Protein AF-A0A4U2PX88-F1 (afdb_monomer_lite)

Secondary structure (DSSP, 8-state):
-----HHHHHHHHHHHHHHHHHHHT---EEEE-PPPTT-SEEEETTTEEEE-HHHHHHHHT-HHHHHHH----HHHHHHHHHHHHHHHHHHHHHHHHHHHSTT-HHHHHHHHHHHHGGGS-GGGHHHHHHHHHHHHHHHHHTTTT--

Organism: NCBI:txid159743

Radius of gyration: 14.46 Å; chains: 1; bounding box: 37×27×36 Å

Structure (mmCIF, N/CA/C/O backbone):
data_AF-A0A4U2PX88-F1
#
_entry.id   AF-A0A4U2PX88-F1
#
loop_
_atom_site.group_PDB
_atom_site.id
_atom_site.type_symbol
_atom_site.label_atom_id
_atom_site.label_alt_id
_atom_site.label_comp_id
_atom_site.label_asym_id
_atom_site.label_entity_id
_atom_site.label_seq_id
_atom_site.pdbx_PDB_ins_code
_atom_site.Cartn_x
_atom_site.Cartn_y
_atom_site.Cartn_z
_atom_site.occupancy
_atom_site.B_iso_or_equiv
_atom_site.auth_seq_id
_atom_site.auth_comp_id
_atom_site.auth_asym_id
_atom_site.auth_atom_id
_atom_site.pdbx_PDB_model_num
ATOM 1 N N . MET A 1 1 ? -21.165 -5.364 10.012 1.00 53.28 1 MET A N 1
ATOM 2 C CA . MET A 1 1 ? -19.877 -4.818 9.529 1.00 53.28 1 MET A CA 1
ATOM 3 C C . MET A 1 1 ? -19.672 -3.443 10.131 1.00 53.28 1 MET A C 1
ATOM 5 O O . MET A 1 1 ? -20.605 -2.649 10.095 1.00 53.28 1 MET A O 1
ATOM 9 N N . LYS A 1 2 ? -18.501 -3.173 10.718 1.00 56.97 2 LYS A N 1
ATOM 10 C CA . LYS A 1 2 ? -18.123 -1.804 11.086 1.00 56.97 2 LYS A CA 1
ATOM 11 C C . LYS A 1 2 ? -17.831 -1.059 9.787 1.00 56.97 2 LYS A C 1
ATOM 13 O O . LYS A 1 2 ? -16.931 -1.455 9.061 1.00 56.97 2 LYS A O 1
ATOM 18 N N . THR A 1 3 ? -18.624 -0.045 9.475 1.00 71.25 3 THR A N 1
ATOM 19 C CA . THR A 1 3 ? -18.381 0.822 8.322 1.00 71.25 3 THR A CA 1
ATOM 20 C C . THR A 1 3 ? -17.195 1.724 8.622 1.00 71.25 3 THR A C 1
ATOM 22 O O . THR A 1 3 ? -17.215 2.454 9.613 1.00 71.25 3 THR A O 1
ATOM 25 N N . THR A 1 4 ? -16.174 1.695 7.775 1.00 82.38 4 THR A N 1
ATOM 26 C CA . THR A 1 4 ? -15.059 2.644 7.865 1.00 82.38 4 THR A CA 1
ATOM 27 C C . THR A 1 4 ? -15.451 3.980 7.237 1.00 82.38 4 THR A C 1
ATOM 29 O O . THR A 1 4 ? -16.147 4.021 6.220 1.00 82.38 4 THR A O 1
ATOM 32 N N . HIS A 1 5 ? -14.973 5.086 7.814 1.00 90.19 5 HIS A N 1
ATOM 33 C CA . HIS A 1 5 ? -15.179 6.434 7.282 1.00 90.19 5 HIS A CA 1
ATOM 34 C C . HIS A 1 5 ? -13.882 7.034 6.717 1.00 90.19 5 HIS A C 1
ATOM 36 O O . HIS A 1 5 ? -12.791 6.797 7.229 1.00 90.19 5 HIS A O 1
ATOM 42 N N . VAL A 1 6 ? -14.003 7.906 5.711 1.00 94.81 6 VAL A N 1
ATOM 43 C CA . VAL A 1 6 ? -12.874 8.586 5.034 1.00 94.81 6 VAL A CA 1
ATOM 44 C C . VAL A 1 6 ? -11.930 9.287 6.026 1.00 94.81 6 VAL A C 1
ATOM 46 O O . VAL A 1 6 ? -10.710 9.243 5.884 1.00 94.81 6 VAL A O 1
ATOM 49 N N . GLY A 1 7 ? -12.477 9.911 7.077 1.00 95.00 7 GLY A N 1
ATOM 50 C CA . GLY A 1 7 ? -11.677 10.576 8.111 1.00 95.00 7 GLY A CA 1
ATOM 51 C C . GLY A 1 7 ? -10.788 9.625 8.922 1.00 95.00 7 GLY A C 1
ATOM 52 O O . GLY A 1 7 ? -9.711 10.025 9.359 1.00 95.00 7 GLY A O 1
ATOM 53 N N . GLU A 1 8 ? -11.208 8.373 9.105 1.00 95.69 8 GLU A N 1
ATOM 54 C CA . GLU A 1 8 ? -10.405 7.332 9.752 1.00 95.69 8 GLU A CA 1
ATOM 55 C C . GLU A 1 8 ? -9.259 6.885 8.841 1.00 95.69 8 GLU A C 1
ATOM 57 O O . GLU A 1 8 ? -8.113 6.840 9.286 1.00 95.69 8 GLU A O 1
ATOM 62 N N . ILE A 1 9 ? -9.543 6.672 7.552 1.00 97.56 9 ILE A N 1
ATOM 63 C CA . ILE A 1 9 ? -8.546 6.29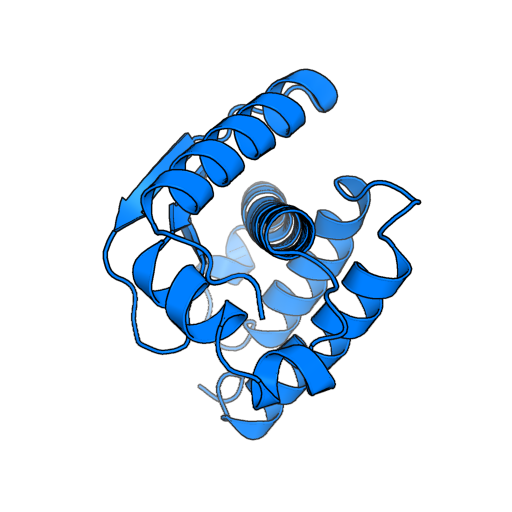4 6.540 1.00 97.56 9 ILE A CA 1
ATOM 64 C C . ILE A 1 9 ? -7.428 7.334 6.466 1.00 97.56 9 ILE A C 1
ATOM 66 O O . ILE A 1 9 ? -6.262 6.982 6.614 1.00 97.56 9 ILE A O 1
ATOM 70 N N . ARG A 1 10 ? -7.763 8.628 6.357 1.00 98.31 10 ARG A N 1
ATOM 71 C CA . ARG A 1 10 ? -6.763 9.716 6.345 1.00 98.31 10 ARG A CA 1
ATOM 72 C C . ARG A 1 10 ? -5.841 9.678 7.566 1.00 98.31 10 ARG A C 1
ATOM 74 O O . ARG A 1 10 ? -4.633 9.878 7.449 1.00 98.31 10 ARG A O 1
ATOM 81 N N . LYS A 1 11 ? -6.404 9.427 8.755 1.00 97.94 11 LYS A N 1
ATOM 82 C CA . LYS A 1 11 ? -5.629 9.319 10.003 1.00 97.94 11 LYS A CA 1
ATOM 83 C C . LYS A 1 11 ? -4.729 8.087 10.002 1.00 97.94 11 LYS A C 1
ATOM 85 O O . LYS A 1 11 ? -3.612 8.167 10.503 1.00 97.94 11 LYS A O 1
ATOM 90 N N . LEU A 1 12 ? -5.215 6.955 9.501 1.00 98.19 12 LEU A N 1
ATOM 91 C CA . LEU A 1 12 ? -4.446 5.715 9.416 1.00 98.19 12 LEU A CA 1
ATOM 92 C C . LEU A 1 12 ? -3.294 5.839 8.414 1.00 98.19 12 LEU A C 1
ATOM 94 O O . LEU A 1 12 ? -2.170 5.523 8.784 1.00 98.19 12 LEU A O 1
ATOM 98 N N . VAL A 1 13 ? -3.538 6.390 7.220 1.00 98.50 13 VAL A N 1
ATOM 99 C CA . VAL A 1 13 ? -2.505 6.614 6.194 1.00 98.50 13 VAL A CA 1
ATOM 100 C C . VAL A 1 13 ? -1.376 7.489 6.734 1.00 98.50 13 VAL A C 1
ATOM 102 O O . VAL A 1 13 ? -0.222 7.069 6.746 1.00 98.50 13 VAL A O 1
ATOM 105 N N . ARG A 1 14 ? -1.699 8.677 7.268 1.00 98.44 14 ARG A N 1
ATOM 106 C CA . ARG A 1 14 ? -0.687 9.602 7.815 1.00 98.44 14 ARG A CA 1
ATOM 107 C C . ARG A 1 14 ? 0.113 8.983 8.955 1.00 98.44 14 ARG A C 1
ATOM 109 O O . ARG A 1 14 ? 1.324 9.159 9.025 1.00 98.44 14 ARG A O 1
ATOM 116 N N . ARG A 1 15 ? -0.567 8.260 9.848 1.00 98.19 15 ARG A N 1
ATOM 117 C CA . ARG A 1 15 ? 0.080 7.574 10.969 1.00 98.19 15 ARG A CA 1
ATOM 118 C C . ARG A 1 15 ? 1.042 6.507 10.468 1.00 98.19 15 ARG A C 1
ATOM 120 O O . ARG A 1 15 ? 2.178 6.486 10.915 1.00 98.19 15 ARG A O 1
ATOM 127 N N . GLN A 1 16 ? 0.599 5.666 9.539 1.00 98.12 16 GLN A N 1
ATOM 128 C CA . GLN A 1 16 ? 1.403 4.558 9.043 1.00 98.12 16 GLN A CA 1
ATOM 129 C C . GLN A 1 16 ? 2.620 5.039 8.252 1.00 98.12 16 GLN A C 1
ATOM 131 O O . GLN A 1 16 ? 3.712 4.520 8.467 1.00 98.12 16 GLN A O 1
ATOM 136 N N . VAL A 1 17 ? 2.471 6.064 7.408 1.00 98.06 17 VAL A N 1
ATOM 137 C CA . VAL A 1 17 ? 3.622 6.677 6.730 1.00 98.06 17 VAL A CA 1
ATOM 138 C C . VAL A 1 17 ? 4.589 7.303 7.734 1.00 98.06 17 VAL A C 1
ATOM 140 O O . VAL A 1 17 ? 5.790 7.076 7.633 1.00 98.06 17 VAL A O 1
ATOM 143 N N . GLY A 1 18 ? 4.092 7.999 8.763 1.00 98.06 18 GLY A N 1
ATOM 144 C CA . GLY A 1 18 ? 4.941 8.512 9.844 1.00 98.06 18 GLY A CA 1
ATOM 145 C C . GLY A 1 18 ? 5.696 7.410 10.599 1.00 98.06 18 GLY A C 1
ATOM 146 O O . GLY A 1 18 ? 6.876 7.574 10.917 1.00 98.06 18 GLY A O 1
ATOM 147 N N . THR A 1 19 ? 5.046 6.267 10.840 1.00 96.94 19 THR A N 1
ATOM 148 C CA . THR A 1 19 ? 5.673 5.086 11.447 1.00 96.94 19 THR A CA 1
ATOM 149 C C . THR A 1 19 ? 6.758 4.506 10.546 1.00 96.94 19 THR A C 1
ATOM 151 O O . THR A 1 19 ? 7.855 4.259 11.036 1.00 96.94 19 THR A O 1
ATOM 154 N N . ILE A 1 20 ? 6.490 4.319 9.251 1.00 96.62 20 ILE A N 1
ATOM 155 C CA . ILE A 1 20 ? 7.473 3.780 8.300 1.00 96.62 20 ILE A CA 1
ATOM 156 C C . ILE A 1 20 ? 8.671 4.723 8.158 1.00 96.62 20 ILE A C 1
ATOM 158 O O . ILE A 1 20 ? 9.806 4.270 8.282 1.00 96.62 20 ILE A O 1
ATOM 162 N N . ASN A 1 21 ? 8.435 6.027 7.991 1.00 97.88 21 ASN A N 1
ATOM 163 C CA . ASN A 1 21 ? 9.504 7.026 7.905 1.00 97.88 21 ASN A CA 1
ATOM 164 C C . A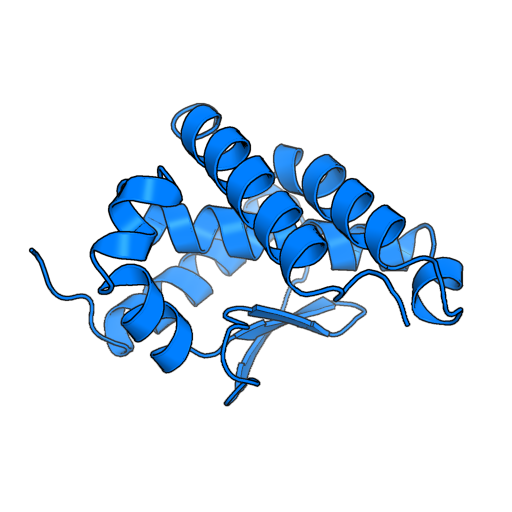SN A 1 21 ? 10.416 6.985 9.132 1.00 97.88 21 ASN A C 1
ATOM 166 O O . ASN A 1 21 ? 11.633 6.941 8.990 1.00 97.88 21 ASN A O 1
ATOM 170 N N . THR A 1 22 ? 9.833 6.931 10.332 1.00 97.69 22 THR A N 1
ATOM 171 C CA . THR A 1 22 ? 10.608 6.856 11.579 1.00 97.69 22 THR A CA 1
ATOM 172 C C . THR A 1 22 ? 11.347 5.524 11.723 1.00 97.69 22 THR A C 1
ATOM 174 O O . THR A 1 22 ? 12.524 5.513 12.062 1.00 97.69 22 THR A O 1
ATOM 177 N N . LYS A 1 23 ? 10.668 4.392 11.491 1.00 97.00 23 LYS A N 1
ATOM 178 C CA . LYS A 1 23 ? 11.210 3.044 11.741 1.00 97.00 23 LYS A CA 1
ATOM 179 C C . LYS A 1 23 ? 12.312 2.659 10.751 1.00 97.00 23 LYS A C 1
ATOM 181 O O . LYS A 1 23 ? 13.207 1.909 11.122 1.00 97.00 23 LYS A O 1
ATOM 186 N N . PHE A 1 24 ? 12.229 3.143 9.514 1.00 96.00 24 PHE A N 1
ATOM 187 C CA . PHE A 1 24 ? 13.110 2.739 8.414 1.00 96.00 24 PHE A CA 1
ATOM 188 C C . PHE A 1 24 ? 13.937 3.894 7.836 1.00 96.00 24 PHE A C 1
ATOM 190 O O . PHE A 1 24 ? 14.536 3.729 6.777 1.00 96.00 24 PHE A O 1
ATOM 197 N N . GLU A 1 25 ? 13.952 5.050 8.506 1.00 96.81 25 GLU A N 1
ATOM 198 C CA . GLU A 1 25 ? 14.698 6.247 8.087 1.00 96.81 25 GLU A CA 1
ATOM 199 C C . GLU A 1 25 ? 14.381 6.670 6.638 1.00 96.81 25 GLU A C 1
ATOM 201 O O . GLU A 1 25 ? 15.258 6.982 5.832 1.00 96.81 25 GLU A O 1
ATOM 206 N N . LEU A 1 26 ? 13.088 6.663 6.298 1.00 95.94 26 LEU A N 1
ATOM 207 C CA . LEU A 1 26 ? 12.577 7.075 4.988 1.00 95.94 26 LEU A CA 1
ATOM 208 C C . LEU A 1 26 ? 11.979 8.487 5.038 1.00 95.94 26 LEU A C 1
ATOM 210 O O . LEU A 1 26 ? 11.607 8.993 6.096 1.00 95.94 26 LEU A O 1
ATOM 214 N N . ASN A 1 27 ? 11.848 9.108 3.865 1.00 96.38 27 ASN A N 1
ATOM 215 C CA . ASN A 1 27 ? 11.230 10.424 3.685 1.00 96.38 27 ASN A CA 1
ATOM 216 C C . ASN A 1 27 ? 10.025 10.349 2.736 1.00 96.38 27 ASN A C 1
ATOM 218 O O . ASN A 1 27 ? 9.963 11.039 1.726 1.00 96.38 27 ASN A O 1
ATOM 222 N N . LEU A 1 28 ? 9.084 9.449 3.015 1.00 97.69 28 LEU A N 1
ATOM 223 C CA . LEU A 1 28 ? 7.883 9.308 2.198 1.00 97.69 28 LEU A CA 1
ATOM 224 C C . LEU A 1 28 ? 6.901 10.452 2.476 1.00 97.69 28 LEU A C 1
ATOM 226 O O . LEU A 1 28 ? 6.612 10.770 3.635 1.00 97.69 28 LEU A O 1
ATOM 230 N N . ALA A 1 29 ? 6.335 11.017 1.416 1.00 98.19 29 ALA A N 1
ATOM 231 C CA . ALA A 1 29 ? 5.222 11.952 1.458 1.00 98.19 29 ALA A CA 1
ATOM 232 C C . ALA A 1 29 ? 3.905 11.249 1.098 1.00 98.19 29 ALA A C 1
ATOM 234 O O . ALA A 1 29 ? 3.890 10.219 0.427 1.00 98.19 29 ALA A O 1
ATOM 235 N N . VAL A 1 30 ? 2.775 11.821 1.525 1.00 98.19 30 VAL A N 1
ATOM 236 C CA . VAL A 1 30 ? 1.440 11.365 1.109 1.00 98.19 30 VAL A CA 1
ATOM 237 C C . VAL A 1 30 ? 0.617 12.508 0.555 1.00 98.19 30 VAL A C 1
ATOM 239 O O . VAL A 1 30 ? 0.584 13.596 1.136 1.00 98.19 30 VAL A O 1
ATOM 242 N N . LYS A 1 31 ? -0.112 12.234 -0.525 1.00 98.44 31 LYS A N 1
ATOM 243 C CA . LYS A 1 31 ? -1.023 13.182 -1.161 1.00 98.44 31 LYS A CA 1
ATOM 244 C C . LYS A 1 31 ? -2.385 12.532 -1.371 1.00 98.44 31 LYS A C 1
ATOM 246 O O . LYS A 1 31 ? -2.483 11.395 -1.808 1.00 98.44 31 LYS A O 1
ATOM 251 N N . GLU A 1 32 ? -3.439 13.246 -1.000 1.00 98.19 32 GLU A N 1
ATOM 252 C CA . GLU A 1 32 ? -4.808 12.782 -1.220 1.00 98.19 32 GLU A CA 1
ATOM 253 C C . GLU A 1 32 ? -5.287 13.269 -2.586 1.00 98.19 32 GLU A C 1
ATOM 255 O O . GLU A 1 32 ? -5.334 14.479 -2.813 1.00 98.19 32 GLU A O 1
ATOM 260 N N . GLU A 1 33 ? -5.665 12.345 -3.466 1.00 98.12 33 GLU A N 1
ATOM 261 C CA . GLU A 1 33 ? -6.251 12.648 -4.774 1.00 98.12 33 GLU A CA 1
ATOM 262 C C . GLU A 1 33 ? -7.317 11.620 -5.145 1.00 98.12 33 GLU A C 1
ATOM 264 O O . GLU A 1 33 ? -7.359 10.521 -4.598 1.00 98.12 33 GLU A O 1
ATOM 269 N N . LYS A 1 34 ? -8.187 11.985 -6.090 1.00 97.06 34 LYS A N 1
ATOM 270 C CA . LYS A 1 34 ? -9.118 11.030 -6.684 1.00 97.06 34 LYS A CA 1
ATOM 271 C C . LYS A 1 34 ? -8.373 10.190 -7.716 1.00 97.06 34 LYS A C 1
ATOM 273 O O . LYS A 1 34 ? -7.844 10.753 -8.672 1.00 97.06 34 LYS A O 1
ATOM 278 N N . LEU A 1 35 ? -8.388 8.874 -7.548 1.00 95.25 35 LEU A N 1
ATOM 279 C CA . LEU A 1 35 ? -7.732 7.938 -8.459 1.00 95.25 35 LEU A CA 1
ATOM 280 C C . LEU A 1 35 ? -8.732 7.325 -9.448 1.00 95.25 35 LEU A C 1
ATOM 282 O O . LEU A 1 35 ? -9.953 7.485 -9.337 1.00 95.25 35 LEU A O 1
ATOM 286 N N . GLU A 1 36 ? -8.205 6.634 -10.458 1.00 90.50 36 GLU A N 1
ATOM 287 C CA . GLU A 1 36 ? -9.028 5.802 -11.328 1.00 90.50 36 GLU A CA 1
ATOM 288 C C . GLU A 1 36 ? -9.702 4.683 -10.527 1.00 90.50 36 GLU A C 1
ATOM 290 O O . GLU A 1 36 ? -9.152 4.150 -9.561 1.00 90.50 36 GLU A O 1
ATOM 295 N N . LYS A 1 37 ? -10.909 4.293 -10.945 1.00 86.25 37 LYS A N 1
ATOM 296 C CA . LYS A 1 37 ? -11.668 3.246 -10.259 1.00 86.25 37 LYS A CA 1
ATOM 297 C C . LYS A 1 37 ? -10.854 1.950 -10.200 1.00 86.25 37 LYS A C 1
ATOM 299 O O . LYS A 1 37 ? -10.378 1.461 -11.225 1.00 86.25 37 LYS A O 1
ATOM 304 N N . GLY A 1 38 ? -10.767 1.359 -9.014 1.00 85.06 38 GLY A N 1
ATOM 305 C CA . GLY A 1 38 ? -9.966 0.170 -8.752 1.00 85.06 38 GLY A CA 1
ATOM 306 C C . GLY A 1 38 ? -8.533 0.451 -8.297 1.00 85.06 38 GLY A C 1
ATOM 307 O O . GLY A 1 38 ? -7.845 -0.519 -7.994 1.00 85.06 38 GLY A O 1
ATOM 308 N N . PHE A 1 39 ? -8.096 1.711 -8.198 1.00 90.50 39 PHE A N 1
ATOM 309 C CA . PHE A 1 39 ? -6.794 2.087 -7.638 1.00 90.50 39 PHE A CA 1
ATOM 310 C C . PHE A 1 39 ? -6.959 2.793 -6.290 1.00 90.50 39 PHE A C 1
ATOM 312 O O . PHE A 1 39 ? -7.552 3.864 -6.200 1.00 90.50 39 PHE A O 1
ATOM 319 N N . GLN A 1 40 ? -6.437 2.183 -5.227 1.00 96.00 40 GLN A N 1
ATOM 320 C CA . GLN A 1 40 ? -6.552 2.707 -3.862 1.00 96.00 40 GLN A CA 1
ATOM 321 C C . GLN A 1 40 ? -5.377 3.619 -3.491 1.00 96.00 40 GLN A C 1
ATOM 323 O O . GLN A 1 40 ? -5.567 4.628 -2.806 1.00 96.00 40 GLN A O 1
ATOM 328 N N . MET A 1 41 ? -4.173 3.250 -3.931 1.00 97.81 41 MET A N 1
ATOM 329 C CA . MET A 1 41 ? -2.940 4.020 -3.806 1.00 97.81 41 MET A CA 1
ATOM 330 C C . MET A 1 41 ? -2.112 3.852 -5.079 1.00 97.81 41 MET A C 1
ATOM 332 O O . MET A 1 41 ? -2.324 2.888 -5.812 1.00 97.81 41 MET A O 1
ATOM 336 N N . VAL A 1 42 ? -1.228 4.813 -5.344 1.00 96.44 42 VAL A N 1
ATOM 337 C CA . VAL A 1 42 ? -0.202 4.730 -6.387 1.00 96.44 42 VAL A CA 1
ATOM 338 C C . VAL A 1 42 ? 1.075 5.430 -5.922 1.00 96.44 42 VAL A C 1
ATOM 340 O O . VAL A 1 42 ? 1.028 6.481 -5.270 1.00 96.44 42 VAL A O 1
ATOM 343 N N . ALA A 1 43 ? 2.221 4.869 -6.280 1.00 96.50 43 ALA A N 1
ATOM 344 C CA . ALA A 1 43 ? 3.518 5.501 -6.127 1.00 96.50 43 ALA A CA 1
ATOM 345 C C . ALA A 1 43 ? 3.714 6.615 -7.168 1.00 96.50 43 ALA A C 1
ATOM 347 O O . ALA A 1 43 ? 3.699 6.377 -8.374 1.00 96.50 43 ALA A O 1
ATOM 348 N N . ASP A 1 44 ? 3.965 7.829 -6.684 1.00 95.56 44 ASP A N 1
ATOM 349 C CA . ASP A 1 44 ? 4.406 8.984 -7.462 1.00 95.56 44 ASP A CA 1
ATOM 350 C C . ASP A 1 44 ? 5.874 9.265 -7.117 1.00 95.56 44 ASP A C 1
ATOM 352 O O . ASP A 1 44 ? 6.229 9.876 -6.098 1.00 95.56 44 ASP A O 1
ATOM 356 N N . ALA A 1 45 ? 6.750 8.680 -7.932 1.00 89.06 45 ALA A N 1
ATOM 357 C CA . ALA A 1 45 ? 8.188 8.716 -7.728 1.00 89.06 45 ALA A CA 1
ATOM 358 C C . ALA A 1 45 ? 8.720 10.165 -7.692 1.00 89.06 45 ALA A C 1
ATOM 360 O O . ALA A 1 45 ? 8.275 11.011 -8.465 1.00 89.06 45 ALA A O 1
ATOM 361 N N . PRO A 1 46 ? 9.720 10.468 -6.841 1.00 91.81 46 PRO A N 1
ATOM 362 C CA . PRO A 1 46 ? 10.584 9.511 -6.141 1.00 91.81 46 PRO A CA 1
ATOM 363 C C . PRO A 1 46 ? 10.166 9.152 -4.708 1.00 91.81 46 PRO A C 1
ATOM 365 O O . PRO A 1 46 ? 10.786 8.267 -4.113 1.00 91.81 46 PRO A O 1
ATOM 368 N N . GLU A 1 47 ? 9.191 9.842 -4.117 1.00 95.88 47 GLU A N 1
ATOM 369 C CA . GLU A 1 47 ? 8.929 9.720 -2.674 1.00 95.88 47 GLU A CA 1
ATOM 370 C C . GLU A 1 47 ? 7.478 9.961 -2.238 1.00 95.88 47 GLU A C 1
ATOM 372 O O . GLU A 1 47 ? 7.206 9.957 -1.040 1.00 95.88 47 GLU A O 1
ATOM 377 N N . THR A 1 48 ? 6.534 10.140 -3.164 1.00 98.25 48 THR A N 1
ATOM 378 C CA . THR A 1 48 ? 5.136 10.424 -2.815 1.00 98.25 48 THR A CA 1
ATOM 379 C C . THR A 1 48 ? 4.263 9.191 -3.010 1.00 98.25 48 THR A C 1
ATOM 381 O O . THR A 1 48 ? 4.363 8.491 -4.009 1.00 98.25 48 THR A O 1
ATOM 384 N N . ILE A 1 49 ? 3.366 8.936 -2.061 1.00 98.50 49 ILE A N 1
ATOM 385 C CA . ILE A 1 49 ? 2.255 7.998 -2.223 1.00 98.50 49 ILE A CA 1
ATOM 386 C C . ILE A 1 49 ? 0.979 8.818 -2.400 1.00 98.50 49 ILE A C 1
ATOM 388 O O . ILE A 1 49 ? 0.578 9.571 -1.503 1.00 98.50 49 ILE A O 1
ATOM 392 N N . ILE A 1 50 ? 0.329 8.675 -3.550 1.00 98.56 50 ILE A N 1
ATOM 393 C CA . ILE A 1 50 ? -0.991 9.250 -3.797 1.00 98.56 50 ILE A CA 1
ATOM 394 C C . ILE A 1 50 ? -2.038 8.225 -3.357 1.00 98.56 50 ILE A C 1
ATOM 396 O O . ILE A 1 50 ? -1.907 7.043 -3.658 1.00 98.56 50 ILE A O 1
ATOM 400 N N . TYR A 1 51 ? -3.074 8.646 -2.633 1.00 98.50 51 TYR A N 1
ATOM 401 C CA . TYR A 1 51 ? -4.142 7.750 -2.180 1.00 98.50 51 TYR A CA 1
ATOM 402 C C . TYR A 1 51 ? -5.531 8.367 -2.338 1.00 98.50 51 TYR A C 1
ATOM 404 O O . TYR A 1 51 ? -5.717 9.562 -2.091 1.00 98.50 51 TYR A O 1
ATOM 412 N N . ASP A 1 52 ? -6.514 7.521 -2.663 1.00 98.31 52 ASP A N 1
ATOM 413 C CA . ASP A 1 52 ? -7.931 7.887 -2.693 1.00 98.31 52 ASP A CA 1
ATOM 414 C C . ASP A 1 52 ? -8.661 7.271 -1.486 1.00 98.31 52 ASP A C 1
ATOM 416 O O . ASP A 1 52 ? -8.955 6.069 -1.456 1.00 98.31 52 ASP A O 1
ATOM 420 N N . PRO A 1 53 ? -8.998 8.067 -0.457 1.00 97.56 53 PRO A N 1
ATOM 421 C CA . PRO A 1 53 ? -9.642 7.542 0.735 1.00 97.56 53 PRO A CA 1
ATOM 422 C C . PRO A 1 53 ? -11.111 7.162 0.511 1.00 97.56 53 PRO A C 1
ATOM 424 O O . PRO A 1 53 ? -11.680 6.478 1.363 1.00 97.56 53 PRO A O 1
ATOM 427 N N . ASN A 1 54 ? -11.747 7.588 -0.586 1.00 96.25 54 ASN A N 1
ATOM 428 C CA . ASN A 1 54 ? -13.073 7.096 -0.953 1.00 96.25 54 ASN A CA 1
ATOM 429 C C . ASN A 1 54 ? -12.974 5.720 -1.601 1.00 96.25 54 ASN A C 1
ATOM 431 O O . ASN A 1 54 ? -13.717 4.836 -1.188 1.00 96.25 54 ASN A O 1
ATOM 435 N N . GLU A 1 55 ? -12.028 5.513 -2.517 1.00 95.75 55 GLU A N 1
ATOM 436 C CA . GLU A 1 55 ? -11.827 4.200 -3.139 1.00 95.75 55 GLU A CA 1
ATOM 437 C C . GLU A 1 55 ? -11.411 3.153 -2.095 1.00 95.75 55 GLU A C 1
ATOM 439 O O . GLU A 1 55 ? -11.994 2.073 -2.041 1.00 95.75 55 GLU A O 1
ATOM 444 N N . ILE A 1 56 ? -10.488 3.490 -1.182 1.00 95.69 56 ILE A N 1
ATOM 445 C CA . ILE A 1 56 ? -10.111 2.609 -0.061 1.00 95.69 56 ILE A CA 1
ATOM 446 C C . ILE A 1 56 ? -11.342 2.232 0.775 1.00 95.69 56 ILE A C 1
ATOM 448 O O . ILE A 1 56 ? -11.533 1.068 1.128 1.00 95.69 56 ILE A O 1
ATOM 452 N N . LYS A 1 57 ? -12.187 3.217 1.103 1.00 94.75 57 LYS A N 1
ATOM 453 C CA . LYS A 1 57 ? -13.414 3.009 1.883 1.00 94.75 57 LYS A CA 1
ATOM 454 C C . LYS A 1 57 ? -14.389 2.093 1.145 1.00 94.75 57 LYS A C 1
ATOM 456 O O . LYS A 1 57 ? -14.959 1.195 1.761 1.00 94.75 57 LYS A O 1
ATOM 461 N N . ASP A 1 58 ? -14.616 2.350 -0.136 1.00 92.69 58 ASP A N 1
ATOM 462 C CA . ASP A 1 58 ? -15.601 1.635 -0.943 1.00 92.69 58 ASP A CA 1
ATOM 463 C C . ASP A 1 58 ? -15.161 0.185 -1.186 1.00 92.69 58 ASP A C 1
ATOM 465 O O . ASP A 1 58 ? -15.974 -0.731 -1.067 1.00 92.69 58 ASP A O 1
ATOM 469 N N . VAL A 1 59 ? -13.866 -0.039 -1.425 1.00 90.62 59 VAL A N 1
ATOM 470 C CA . VAL A 1 59 ? -13.278 -1.374 -1.582 1.00 90.62 59 VAL A CA 1
ATOM 471 C C . VAL A 1 59 ? -13.282 -2.147 -0.266 1.00 90.62 59 VAL A C 1
ATOM 473 O O . VAL A 1 59 ? -13.754 -3.280 -0.237 1.00 90.62 59 VAL A O 1
ATOM 476 N N . PHE A 1 60 ? -12.846 -1.540 0.841 1.00 90.62 60 PHE A N 1
ATOM 477 C CA . PHE A 1 60 ? -12.826 -2.224 2.137 1.00 90.62 60 PHE A CA 1
ATOM 478 C C . PHE A 1 60 ? -14.233 -2.596 2.631 1.00 90.62 60 PHE A C 1
ATOM 480 O O . PHE A 1 60 ? -14.433 -3.664 3.202 1.00 90.62 60 PHE A O 1
ATOM 487 N N . ASN A 1 61 ? -15.228 -1.738 2.387 1.00 89.56 61 ASN A N 1
ATOM 488 C CA . ASN A 1 61 ? -16.616 -2.014 2.761 1.00 89.56 61 ASN A CA 1
ATOM 489 C C . ASN A 1 61 ? -17.341 -2.948 1.770 1.00 89.56 61 ASN A C 1
ATOM 491 O O . ASN A 1 61 ? -18.511 -3.265 1.997 1.00 89.56 61 ASN A O 1
ATOM 495 N N . ASN A 1 62 ? -16.698 -3.383 0.680 1.00 89.38 62 ASN A N 1
ATOM 496 C CA . ASN A 1 62 ? -17.270 -4.342 -0.259 1.00 89.38 62 ASN A CA 1
ATOM 497 C C . ASN A 1 62 ? -17.102 -5.777 0.284 1.00 89.38 62 ASN A C 1
ATOM 499 O O . ASN A 1 62 ? -15.976 -6.277 0.325 1.00 89.38 62 ASN A O 1
ATOM 503 N N . PRO A 1 63 ? -18.193 -6.493 0.628 1.00 84.19 63 PRO A N 1
ATOM 504 C CA . PRO A 1 63 ? -18.095 -7.828 1.224 1.00 84.19 63 PRO A CA 1
ATOM 505 C C . PRO A 1 63 ? -17.357 -8.837 0.339 1.00 84.19 63 PRO A C 1
ATOM 507 O O . PRO A 1 63 ? -16.587 -9.649 0.834 1.00 84.19 63 PRO A O 1
ATOM 510 N N . ARG A 1 64 ? -17.527 -8.740 -0.988 1.00 83.25 64 ARG A N 1
ATOM 511 C CA . ARG A 1 64 ? -16.856 -9.646 -1.933 1.00 83.25 64 ARG A CA 1
ATOM 512 C C . ARG A 1 64 ? -15.348 -9.447 -1.957 1.00 83.25 64 ARG A C 1
ATOM 514 O O . ARG A 1 64 ? -14.622 -10.407 -2.175 1.00 83.25 64 ARG A O 1
ATOM 521 N N . PHE A 1 65 ? -14.895 -8.205 -1.782 1.00 84.38 65 PHE A N 1
ATOM 522 C CA . PHE A 1 65 ? -13.472 -7.913 -1.681 1.00 84.38 65 PHE A CA 1
ATOM 523 C C . PHE A 1 65 ? -12.922 -8.490 -0.384 1.00 84.38 65 PHE A C 1
ATOM 525 O O . PHE A 1 65 ? -11.940 -9.213 -0.426 1.00 84.38 65 PHE A O 1
ATOM 532 N N . PHE A 1 66 ? -13.585 -8.233 0.744 1.00 74.69 66 PHE A N 1
ATOM 533 C CA . PHE A 1 66 ? -13.131 -8.691 2.056 1.00 74.69 66 PHE A CA 1
ATOM 534 C C . PHE A 1 66 ? -12.943 -10.215 2.117 1.00 74.69 66 PHE A C 1
ATOM 536 O O . PHE A 1 66 ? -11.895 -10.685 2.556 1.00 74.69 66 PHE A O 1
ATOM 543 N N . ASP A 1 67 ? -13.908 -10.976 1.590 1.00 77.75 67 ASP A N 1
ATOM 544 C CA . ASP A 1 67 ? -13.859 -12.444 1.573 1.00 77.75 67 ASP A CA 1
ATOM 545 C C . ASP A 1 67 ? -12.701 -13.006 0.725 1.00 77.75 67 ASP A C 1
ATOM 547 O O . ASP A 1 67 ? -12.247 -14.123 0.964 1.00 77.75 67 ASP A O 1
ATOM 551 N N . GLN A 1 68 ? -12.225 -12.254 -0.273 1.00 84.50 68 GLN A N 1
ATOM 552 C CA . GLN A 1 68 ? -11.194 -12.701 -1.222 1.00 84.50 68 GLN A CA 1
ATOM 553 C C . GLN A 1 68 ? -9.804 -12.135 -0.918 1.00 84.50 68 GLN A C 1
ATOM 555 O O . GLN A 1 68 ? -8.804 -12.804 -1.152 1.00 84.50 68 GLN A O 1
ATOM 560 N N . ALA A 1 69 ? -9.744 -10.907 -0.410 1.00 86.38 69 ALA A N 1
ATOM 561 C CA . ALA A 1 69 ? -8.518 -10.170 -0.139 1.00 86.38 69 ALA A CA 1
ATOM 562 C C . ALA A 1 69 ? -7.776 -10.701 1.098 1.00 86.38 69 ALA A C 1
ATOM 564 O O . ALA A 1 69 ? -6.581 -10.462 1.235 1.00 86.38 69 ALA A O 1
ATOM 565 N N . GLY A 1 70 ? -8.475 -11.391 2.008 1.00 89.06 70 GLY A N 1
ATOM 566 C CA . GLY A 1 70 ? -7.870 -11.981 3.206 1.00 89.06 70 GLY A CA 1
ATOM 567 C C . GLY A 1 70 ? -7.367 -10.960 4.231 1.00 89.06 70 GLY A C 1
ATOM 568 O O . GLY A 1 70 ? -6.555 -11.307 5.082 1.00 89.06 70 GLY A O 1
ATOM 569 N N . VAL A 1 71 ? -7.834 -9.708 4.163 1.00 92.50 71 VAL A N 1
ATOM 570 C CA . VAL A 1 71 ? -7.395 -8.621 5.048 1.00 92.50 71 VAL A CA 1
ATOM 571 C C . VAL A 1 71 ? -8.436 -8.368 6.128 1.00 92.50 71 VAL A C 1
ATOM 573 O O . VAL A 1 71 ? -9.580 -8.042 5.826 1.00 92.50 71 VAL A O 1
ATOM 576 N N . SER A 1 72 ? -8.047 -8.468 7.399 1.00 90.75 72 SER A N 1
ATOM 577 C CA . SER A 1 72 ? -9.003 -8.496 8.514 1.00 90.75 72 SER A CA 1
ATOM 578 C C . SER A 1 72 ? -9.472 -7.111 8.976 1.00 90.75 72 SER A C 1
ATOM 580 O O . SER A 1 72 ? -10.558 -6.970 9.547 1.00 90.75 72 SER A O 1
ATOM 582 N N . THR A 1 73 ? -8.671 -6.067 8.741 1.00 93.75 73 THR A N 1
ATOM 583 C CA . THR A 1 73 ? -8.963 -4.699 9.193 1.00 93.75 73 THR A CA 1
ATOM 584 C C . THR A 1 73 ? -8.535 -3.642 8.180 1.00 93.75 73 THR A C 1
ATOM 586 O O . THR A 1 73 ? -7.597 -3.834 7.409 1.00 93.75 73 THR A O 1
ATOM 589 N N . ILE A 1 74 ? -9.166 -2.464 8.236 1.00 94.56 74 ILE A N 1
ATOM 590 C CA . ILE A 1 74 ? -8.762 -1.321 7.409 1.00 94.56 74 ILE A CA 1
ATOM 591 C C . ILE A 1 74 ? -7.322 -0.884 7.708 1.00 94.56 74 ILE A C 1
ATOM 593 O O . ILE A 1 74 ? -6.597 -0.462 6.811 1.00 94.56 74 ILE A O 1
ATOM 597 N N . ALA A 1 75 ? -6.894 -0.994 8.968 1.00 96.31 75 ALA A N 1
ATOM 598 C CA . ALA A 1 75 ? -5.534 -0.660 9.361 1.00 96.31 75 ALA A CA 1
ATOM 599 C C . ALA A 1 75 ? -4.525 -1.585 8.668 1.00 96.31 75 ALA A C 1
ATOM 601 O O . ALA A 1 75 ? -3.537 -1.090 8.130 1.00 96.31 75 ALA A O 1
ATOM 602 N N . ASN A 1 76 ? -4.805 -2.890 8.615 1.00 96.56 76 ASN A N 1
ATOM 603 C CA . ASN A 1 76 ? -3.965 -3.855 7.907 1.00 96.56 76 ASN A CA 1
ATOM 604 C C . ASN A 1 76 ? -3.965 -3.592 6.401 1.00 96.56 76 ASN A C 1
ATOM 606 O O . ASN A 1 76 ? -2.891 -3.548 5.812 1.00 96.56 76 ASN A O 1
ATOM 610 N N . LEU A 1 77 ? -5.123 -3.299 5.796 1.00 96.38 77 LEU A N 1
ATOM 611 C CA . LEU A 1 77 ? -5.186 -2.943 4.374 1.00 96.38 77 LEU A CA 1
ATOM 612 C C . LEU A 1 77 ? -4.289 -1.741 4.064 1.00 96.38 77 LEU A C 1
ATOM 614 O O . LEU A 1 77 ? -3.490 -1.781 3.138 1.00 96.38 77 LEU A O 1
ATOM 618 N N . ILE A 1 78 ? -4.376 -0.682 4.871 1.00 98.00 78 ILE A N 1
ATOM 619 C CA . ILE A 1 78 ? -3.560 0.524 4.690 1.00 98.00 78 ILE A CA 1
ATOM 620 C C . ILE A 1 78 ? -2.068 0.227 4.878 1.00 98.00 78 ILE A C 1
ATOM 622 O O . ILE A 1 78 ? -1.258 0.736 4.108 1.00 98.00 78 ILE A O 1
ATOM 626 N N . LYS A 1 79 ? -1.694 -0.603 5.863 1.00 98.12 79 LYS A N 1
ATOM 627 C CA . LYS A 1 79 ? -0.304 -1.057 6.039 1.00 98.12 79 LYS A CA 1
ATOM 628 C C . LYS A 1 79 ? 0.211 -1.773 4.793 1.00 98.12 79 LYS A C 1
ATOM 630 O O . LYS A 1 79 ? 1.295 -1.448 4.321 1.00 98.12 79 LYS A O 1
ATOM 635 N N . ILE A 1 80 ? -0.581 -2.703 4.265 1.00 98.38 80 ILE A N 1
ATOM 636 C CA . ILE A 1 80 ? -0.247 -3.507 3.089 1.00 98.38 80 ILE A CA 1
ATOM 637 C C . ILE A 1 80 ? -0.093 -2.625 1.843 1.00 98.38 80 ILE A C 1
ATOM 639 O O . ILE A 1 80 ? 0.933 -2.707 1.172 1.00 98.38 80 ILE A O 1
ATOM 643 N N . LEU A 1 81 ? -1.058 -1.738 1.575 1.00 98.00 81 LEU A N 1
ATOM 644 C CA . LEU A 1 81 ? -1.010 -0.818 0.433 1.00 98.00 81 LEU A CA 1
ATOM 645 C C . LEU A 1 81 ? 0.209 0.112 0.510 1.00 98.00 81 LEU A C 1
ATOM 647 O O . LEU A 1 81 ? 0.965 0.211 -0.448 1.00 98.00 81 LEU A O 1
ATOM 651 N N . ILE A 1 82 ? 0.467 0.735 1.666 1.00 98.56 82 ILE A N 1
ATOM 652 C CA . ILE A 1 82 ? 1.630 1.622 1.829 1.00 98.56 82 ILE A CA 1
ATOM 653 C C . ILE A 1 82 ? 2.941 0.852 1.655 1.00 98.56 82 ILE A C 1
ATOM 655 O O . ILE A 1 82 ? 3.869 1.372 1.037 1.00 98.56 82 ILE A O 1
ATOM 659 N N . ALA A 1 83 ? 3.042 -0.370 2.186 1.00 98.44 83 ALA A N 1
ATOM 660 C CA . ALA A 1 83 ? 4.230 -1.200 2.019 1.00 98.44 83 ALA A CA 1
ATOM 661 C C . ALA A 1 83 ? 4.494 -1.505 0.537 1.00 98.44 83 ALA A C 1
ATOM 663 O O . ALA A 1 83 ? 5.627 -1.362 0.080 1.00 98.44 83 ALA A O 1
ATOM 664 N N . HIS A 1 84 ? 3.450 -1.855 -0.217 1.00 98.50 84 HIS A N 1
ATOM 665 C CA . HIS A 1 84 ? 3.532 -2.088 -1.657 1.00 98.50 84 HIS A CA 1
ATOM 666 C C . HIS A 1 84 ? 3.995 -0.838 -2.428 1.00 98.50 84 HIS A C 1
ATOM 668 O O . HIS A 1 84 ? 5.000 -0.905 -3.137 1.00 98.50 84 HIS A O 1
ATOM 674 N N . GLU A 1 85 ? 3.373 0.326 -2.207 1.00 98.38 85 GLU A N 1
ATOM 675 C CA . GLU A 1 85 ? 3.793 1.567 -2.881 1.00 98.38 85 GLU A CA 1
ATOM 676 C C . GLU A 1 85 ? 5.205 2.006 -2.475 1.00 98.38 85 GLU A C 1
ATOM 678 O O . GLU A 1 85 ? 5.984 2.493 -3.295 1.00 98.38 85 GLU A O 1
ATOM 683 N N . THR A 1 86 ? 5.589 1.782 -1.216 1.00 98.25 86 THR A N 1
ATOM 684 C CA . THR A 1 86 ? 6.974 2.001 -0.775 1.00 98.25 86 THR A CA 1
ATOM 685 C C . THR A 1 86 ? 7.930 1.107 -1.564 1.00 98.25 86 THR A C 1
ATOM 687 O O . THR A 1 86 ? 8.993 1.564 -1.981 1.00 98.25 86 THR A O 1
ATOM 690 N N . GLY A 1 87 ? 7.543 -0.143 -1.832 1.00 97.94 87 GLY A N 1
ATOM 691 C CA . GLY A 1 87 ? 8.270 -1.051 -2.712 1.00 97.94 87 GLY A CA 1
ATOM 692 C C . GLY A 1 87 ? 8.510 -0.462 -4.104 1.00 97.94 87 GLY A C 1
ATOM 693 O O . GLY A 1 87 ? 9.655 -0.471 -4.558 1.00 97.94 87 GLY A O 1
ATOM 694 N N . HIS A 1 88 ? 7.490 0.128 -4.738 1.00 97.31 88 HIS A N 1
ATOM 695 C CA . HIS A 1 88 ? 7.648 0.840 -6.014 1.00 97.31 88 HIS A CA 1
ATOM 696 C C . HIS A 1 88 ? 8.636 2.008 -5.911 1.00 97.31 88 HIS A C 1
ATOM 698 O O . HIS A 1 88 ? 9.537 2.127 -6.740 1.00 97.31 88 HIS A O 1
ATOM 704 N N . LEU A 1 89 ? 8.525 2.852 -4.884 1.00 97.00 89 LEU A N 1
ATOM 705 C CA . LEU A 1 89 ? 9.410 4.011 -4.713 1.00 97.00 89 LEU A CA 1
ATOM 706 C C . LEU A 1 89 ? 10.876 3.602 -4.485 1.00 97.00 89 LEU A C 1
ATOM 708 O O . LEU A 1 89 ? 11.800 4.258 -4.973 1.00 97.00 89 LEU A O 1
ATOM 712 N N . ILE A 1 90 ? 11.112 2.499 -3.769 1.00 96.06 90 ILE A N 1
ATOM 713 C CA . ILE A 1 90 ? 12.455 1.933 -3.590 1.00 96.06 90 ILE A CA 1
ATOM 714 C C . ILE A 1 90 ? 12.965 1.299 -4.883 1.00 96.06 90 ILE A C 1
ATOM 716 O O . ILE A 1 90 ? 14.140 1.482 -5.213 1.00 96.06 90 ILE A O 1
ATOM 720 N N . ASP A 1 91 ? 12.114 0.586 -5.624 1.00 95.25 91 ASP A N 1
ATOM 721 C CA . ASP A 1 91 ? 12.503 0.015 -6.913 1.00 95.25 91 ASP A CA 1
ATOM 722 C C . ASP A 1 91 ? 12.856 1.116 -7.912 1.00 95.25 91 ASP A C 1
ATOM 724 O O . ASP A 1 91 ? 13.888 1.023 -8.564 1.00 95.25 91 ASP A O 1
ATOM 728 N N . TYR A 1 92 ? 12.102 2.220 -7.951 1.00 94.00 92 TYR A N 1
ATOM 729 C CA . TYR A 1 92 ? 12.418 3.386 -8.780 1.00 94.00 92 TYR A CA 1
ATOM 730 C C . TYR A 1 92 ? 13.835 3.913 -8.517 1.00 94.00 92 TYR A C 1
ATOM 732 O O . TYR A 1 92 ? 14.587 4.185 -9.453 1.00 94.00 92 TYR A O 1
ATOM 740 N N . LYS A 1 93 ? 14.244 4.010 -7.245 1.00 90.69 93 LYS A N 1
ATOM 741 C CA . LYS A 1 93 ? 15.594 4.471 -6.872 1.00 90.69 93 LYS A CA 1
ATOM 742 C C . LYS A 1 93 ? 16.704 3.512 -7.319 1.00 90.69 93 LYS A C 1
ATOM 744 O O . LYS A 1 93 ? 17.839 3.951 -7.482 1.00 90.69 93 LYS A O 1
ATOM 749 N N . ARG A 1 94 ? 16.402 2.221 -7.498 1.00 89.75 94 ARG A N 1
ATOM 750 C CA . ARG A 1 94 ? 17.370 1.177 -7.890 1.00 89.75 94 ARG A CA 1
ATOM 751 C C . ARG A 1 94 ? 17.369 0.897 -9.393 1.00 89.75 94 ARG A C 1
ATOM 753 O O . ARG A 1 94 ? 18.421 0.646 -9.965 1.00 89.75 94 ARG A O 1
ATOM 760 N N . ASN A 1 95 ? 16.192 0.951 -10.007 1.00 87.88 95 ASN A N 1
ATOM 761 C CA . ASN A 1 95 ? 15.867 0.431 -11.331 1.00 87.88 95 ASN A CA 1
ATOM 762 C C . ASN A 1 95 ? 14.931 1.390 -12.087 1.00 87.88 95 ASN A C 1
ATOM 764 O O . ASN A 1 95 ? 13.948 0.964 -12.695 1.00 87.88 95 ASN A O 1
ATOM 768 N N . SER A 1 96 ? 15.231 2.693 -12.079 1.00 86.94 96 SER A N 1
ATOM 769 C CA . SER A 1 96 ? 14.400 3.716 -12.736 1.00 86.94 96 SER A CA 1
ATOM 770 C C . SER A 1 96 ? 14.112 3.414 -14.212 1.00 86.94 96 SER A C 1
ATOM 772 O O . SER A 1 96 ? 13.062 3.796 -14.716 1.00 86.94 96 SER A O 1
ATOM 774 N N . PHE A 1 97 ? 14.988 2.658 -14.888 1.00 86.38 97 PHE A N 1
ATOM 775 C CA . PHE A 1 97 ? 14.771 2.142 -16.242 1.00 86.38 97 PHE A CA 1
ATOM 776 C C . PHE A 1 97 ? 13.392 1.486 -16.426 1.00 86.38 97 PHE A C 1
ATOM 778 O O . PHE A 1 97 ? 12.735 1.766 -17.425 1.00 86.38 97 PHE A O 1
ATOM 785 N N . LEU A 1 98 ? 12.929 0.665 -15.475 1.00 81.81 98 LEU A N 1
ATOM 786 C CA . LEU A 1 98 ? 11.650 -0.048 -15.605 1.00 81.81 98 LEU A CA 1
ATOM 787 C C . LEU A 1 98 ? 10.455 0.915 -15.661 1.00 81.81 98 LEU A C 1
ATOM 789 O O . LEU A 1 98 ? 9.506 0.664 -16.388 1.00 81.81 98 LEU A O 1
ATOM 793 N N . PHE A 1 99 ? 10.540 2.057 -14.977 1.00 80.62 99 PHE A N 1
ATOM 794 C CA . PHE A 1 99 ? 9.473 3.062 -14.942 1.00 80.62 99 PHE A CA 1
ATOM 795 C C . PHE A 1 99 ? 9.364 3.871 -16.241 1.00 80.62 99 PHE A C 1
ATOM 797 O O . PHE A 1 99 ? 8.319 4.452 -16.518 1.00 80.62 99 PHE A O 1
ATOM 804 N N . TYR A 1 100 ? 10.433 3.922 -17.041 1.00 81.31 100 TYR A N 1
ATOM 805 C CA . TYR A 1 100 ? 10.473 4.692 -18.287 1.00 81.31 100 TYR A CA 1
ATOM 806 C C . TYR A 1 100 ? 10.266 3.838 -19.545 1.00 81.31 100 TYR A C 1
ATOM 808 O O . TYR A 1 100 ? 10.201 4.387 -20.645 1.00 81.31 100 TYR A O 1
ATOM 816 N N . ASN A 1 101 ? 10.161 2.512 -19.409 1.00 81.06 101 ASN A N 1
ATOM 817 C CA . ASN A 1 101 ? 10.071 1.582 -20.533 1.00 81.06 101 ASN A CA 1
ATOM 818 C C . ASN A 1 101 ? 8.833 0.689 -20.410 1.00 81.06 101 ASN A C 1
ATOM 820 O O . ASN A 1 101 ? 8.568 0.119 -19.357 1.00 81.06 101 ASN A O 1
ATOM 824 N N . LYS A 1 102 ? 8.091 0.549 -21.512 1.00 81.62 102 LYS A N 1
ATOM 825 C CA . LYS A 1 102 ? 6.883 -0.286 -21.581 1.00 81.62 102 LYS A CA 1
ATOM 826 C C . LYS A 1 102 ? 7.218 -1.776 -21.518 1.00 81.62 102 LYS A C 1
ATOM 828 O O . LYS A 1 102 ? 8.280 -2.182 -21.991 1.00 81.62 102 LYS A O 1
ATOM 833 N N . GLY A 1 103 ? 6.281 -2.583 -21.024 1.00 82.75 103 GLY A N 1
ATOM 834 C CA . GLY A 1 103 ? 6.390 -4.046 -21.009 1.00 82.75 103 GLY A CA 1
ATOM 835 C C . GLY A 1 103 ? 7.077 -4.613 -19.764 1.00 82.75 103 GLY A C 1
ATOM 836 O O . GLY A 1 103 ? 7.444 -5.789 -19.743 1.00 82.75 103 GLY A O 1
ATOM 837 N N . HIS A 1 104 ? 7.278 -3.789 -18.734 1.00 87.44 104 HIS A N 1
ATOM 838 C CA . HIS A 1 104 ? 7.885 -4.175 -17.458 1.00 87.44 104 HIS A CA 1
ATOM 839 C C . HIS A 1 104 ? 6.910 -4.118 -16.276 1.00 87.44 104 HIS A C 1
ATOM 841 O O . HIS A 1 104 ? 7.324 -4.294 -15.133 1.00 87.44 104 HIS A O 1
ATOM 847 N N . GLU A 1 105 ? 5.619 -3.928 -16.534 1.00 88.31 105 GLU A N 1
ATOM 848 C CA . GLU A 1 105 ? 4.591 -3.688 -15.523 1.00 88.31 105 GLU A CA 1
ATOM 849 C C . GLU A 1 105 ? 4.480 -4.866 -14.541 1.00 88.31 105 GLU A C 1
ATOM 851 O O . GLU A 1 105 ? 4.494 -4.660 -13.330 1.00 88.31 105 GLU A O 1
ATOM 856 N N . GLU A 1 106 ? 4.467 -6.116 -15.026 1.00 90.19 106 GLU A N 1
ATOM 857 C CA . GLU A 1 106 ? 4.432 -7.292 -14.134 1.00 90.19 106 GLU A CA 1
ATOM 858 C C . GLU A 1 106 ? 5.707 -7.407 -13.287 1.00 90.19 106 GLU A C 1
ATOM 860 O O . GLU A 1 106 ? 5.643 -7.731 -12.101 1.00 90.19 106 GLU A O 1
ATOM 865 N N . GLN A 1 107 ? 6.871 -7.088 -13.861 1.00 91.81 107 GLN A N 1
ATOM 866 C CA . GLN A 1 107 ? 8.129 -7.111 -13.119 1.00 91.81 107 GLN A CA 1
ATOM 867 C C . GLN A 1 107 ? 8.161 -6.026 -12.036 1.00 91.81 107 GLN A C 1
ATOM 869 O O . GLN A 1 107 ? 8.648 -6.286 -10.936 1.00 91.81 107 GLN A O 1
ATOM 874 N N . MET A 1 108 ? 7.634 -4.835 -12.330 1.00 92.50 108 MET A N 1
ATOM 875 C CA . MET A 1 108 ? 7.527 -3.734 -11.373 1.00 92.50 108 MET A CA 1
ATOM 876 C C . MET A 1 108 ? 6.616 -4.098 -10.202 1.00 92.50 108 MET A C 1
ATOM 878 O O . MET A 1 108 ? 7.003 -3.885 -9.056 1.00 92.50 108 MET A O 1
ATOM 882 N N . GLU A 1 109 ? 5.454 -4.700 -10.464 1.00 94.62 109 GLU A N 1
ATOM 883 C CA . GLU A 1 109 ? 4.552 -5.183 -9.410 1.00 94.62 109 GLU A CA 1
ATOM 884 C C . GLU A 1 109 ? 5.230 -6.247 -8.537 1.00 94.62 109 GLU A C 1
ATOM 886 O O . GLU A 1 109 ? 5.243 -6.141 -7.311 1.00 94.62 109 GLU A O 1
ATOM 891 N N . LEU A 1 110 ? 5.860 -7.258 -9.149 1.00 95.25 110 LEU A N 1
ATOM 892 C CA . LEU A 1 110 ? 6.571 -8.310 -8.412 1.00 95.25 110 LEU A CA 1
ATOM 893 C C . LEU A 1 110 ? 7.712 -7.744 -7.555 1.00 95.25 110 LEU A C 1
ATOM 895 O O . LEU A 1 110 ? 7.898 -8.171 -6.411 1.00 95.25 110 LEU A O 1
ATOM 899 N N . ASN A 1 111 ? 8.459 -6.770 -8.081 1.00 96.06 111 ASN A N 1
ATOM 900 C CA . ASN A 1 111 ? 9.498 -6.074 -7.329 1.00 96.06 111 ASN A CA 1
ATOM 901 C C . ASN A 1 111 ? 8.907 -5.279 -6.165 1.00 96.06 111 ASN A C 1
ATOM 903 O O . ASN A 1 111 ? 9.446 -5.347 -5.063 1.00 96.06 111 ASN A O 1
ATOM 907 N N . ALA A 1 112 ? 7.808 -4.560 -6.384 1.00 97.25 112 ALA A N 1
ATOM 908 C CA . ALA A 1 112 ? 7.158 -3.761 -5.357 1.00 97.25 112 ALA A CA 1
ATOM 909 C C . ALA A 1 112 ? 6.622 -4.621 -4.212 1.00 97.25 112 ALA A C 1
ATOM 911 O O . ALA A 1 112 ? 6.856 -4.294 -3.053 1.00 97.25 112 ALA A O 1
ATOM 912 N N . TRP A 1 113 ? 6.000 -5.766 -4.503 1.00 98.06 113 TRP A N 1
ATOM 913 C CA . TRP A 1 113 ? 5.621 -6.734 -3.469 1.00 98.06 113 TRP A CA 1
ATOM 914 C C . TRP A 1 113 ? 6.848 -7.295 -2.736 1.00 98.06 113 TRP A C 1
ATOM 916 O O . TRP A 1 113 ? 6.914 -7.294 -1.512 1.00 98.06 113 TRP A O 1
ATOM 926 N N . LYS A 1 114 ? 7.892 -7.705 -3.455 1.00 97.56 114 LYS A N 1
ATOM 927 C CA . LYS A 1 114 ? 9.099 -8.241 -2.809 1.00 97.56 114 LYS A CA 1
ATOM 928 C C . LYS A 1 114 ? 9.804 -7.215 -1.913 1.00 97.56 114 LYS A C 1
ATOM 930 O O . LYS A 1 114 ? 10.269 -7.546 -0.828 1.00 97.56 114 LYS A O 1
ATOM 935 N N . LEU A 1 115 ? 9.934 -5.975 -2.377 1.00 97.50 115 LEU A N 1
ATOM 936 C CA . LEU A 1 115 ? 10.576 -4.898 -1.622 1.00 97.50 115 LEU A CA 1
ATOM 937 C C . LEU A 1 115 ? 9.666 -4.359 -0.519 1.00 97.50 115 LEU A C 1
ATOM 939 O O . LEU A 1 115 ? 10.168 -3.928 0.515 1.00 97.50 115 LEU A O 1
ATOM 943 N N . GLY A 1 116 ? 8.353 -4.380 -0.732 1.00 97.94 116 GLY A N 1
ATOM 944 C CA . GLY A 1 116 ? 7.354 -3.937 0.228 1.00 97.94 116 GLY A CA 1
ATOM 945 C C . GLY A 1 116 ? 7.290 -4.819 1.472 1.00 97.94 116 GLY A C 1
ATOM 946 O O . GLY A 1 116 ? 7.086 -4.309 2.571 1.00 97.94 116 GLY A O 1
ATOM 947 N N . GLU A 1 117 ? 7.540 -6.122 1.324 1.00 98.06 117 GLU A N 1
ATOM 948 C CA . GLU A 1 117 ? 7.454 -7.112 2.404 1.00 98.06 117 GLU A CA 1
ATOM 949 C C . GLU A 1 117 ? 8.289 -6.741 3.647 1.00 98.06 117 GLU A C 1
ATOM 951 O O . GLU A 1 117 ? 7.878 -7.001 4.776 1.00 98.06 117 GLU A O 1
ATOM 956 N N . GLN A 1 118 ? 9.436 -6.073 3.476 1.00 96.81 118 GLN A N 1
ATOM 957 C CA . GLN A 1 118 ? 10.298 -5.666 4.599 1.00 96.81 118 GLN A CA 1
ATOM 958 C C . GLN A 1 118 ? 9.648 -4.622 5.532 1.00 96.81 118 GLN A C 1
ATOM 960 O O . GLN A 1 118 ? 10.113 -4.419 6.654 1.00 96.81 118 GLN A O 1
ATOM 965 N N . TYR A 1 119 ? 8.594 -3.943 5.067 1.00 96.81 119 TYR A N 1
ATOM 966 C CA . TYR A 1 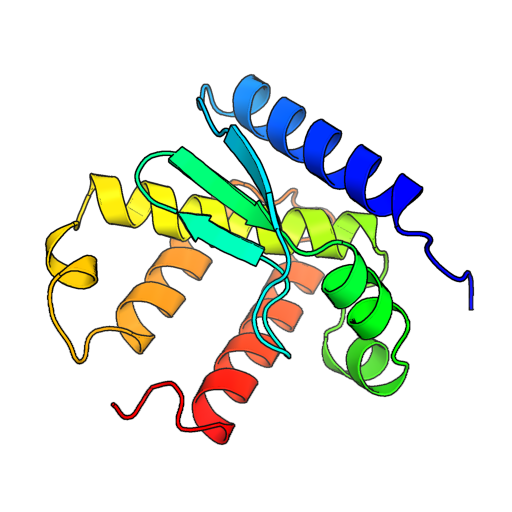119 ? 7.865 -2.909 5.808 1.00 96.81 119 TYR A CA 1
ATOM 967 C C . TYR A 1 119 ? 6.619 -3.448 6.519 1.00 96.81 119 TYR A C 1
ATOM 969 O O . TYR A 1 119 ? 5.860 -2.675 7.109 1.00 96.81 119 TYR A O 1
ATOM 977 N N . ILE A 1 120 ? 6.408 -4.762 6.463 1.00 97.38 120 ILE A N 1
ATOM 978 C CA . ILE A 1 120 ? 5.287 -5.455 7.083 1.00 97.38 120 ILE A CA 1
ATOM 979 C C . ILE A 1 120 ? 5.718 -6.073 8.411 1.00 97.38 120 ILE A C 1
ATOM 981 O O . ILE A 1 120 ? 6.784 -6.676 8.520 1.00 97.38 120 ILE A O 1
ATOM 985 N N . ASP A 1 121 ? 4.873 -5.908 9.428 1.00 95.06 121 ASP A N 1
ATOM 986 C CA . ASP A 1 121 ? 5.059 -6.559 10.722 1.00 95.06 121 ASP A CA 1
ATOM 987 C C . ASP A 1 121 ? 4.664 -8.048 10.627 1.00 95.06 121 ASP A C 1
ATOM 989 O O . ASP A 1 121 ? 3.746 -8.412 9.883 1.00 95.06 121 ASP A O 1
ATOM 993 N N . ASP A 1 122 ? 5.332 -8.917 11.390 1.00 95.50 122 ASP A N 1
ATOM 994 C CA . ASP A 1 122 ? 5.123 -10.370 11.313 1.00 95.50 122 ASP A CA 1
ATOM 995 C C . ASP A 1 122 ? 3.678 -10.788 11.624 1.00 95.50 122 ASP A C 1
ATOM 997 O O . ASP A 1 122 ? 3.187 -11.765 11.058 1.00 95.50 122 ASP A O 1
ATOM 1001 N N . GLU A 1 123 ? 2.960 -10.024 12.455 1.00 96.38 123 GLU A N 1
ATOM 1002 C CA . GLU A 1 123 ? 1.580 -10.326 12.845 1.00 96.38 123 GLU A CA 1
ATOM 1003 C C . GLU A 1 123 ? 0.581 -10.256 11.682 1.00 96.38 123 GLU A C 1
ATOM 1005 O O . GLU A 1 123 ? -0.502 -10.828 11.787 1.00 96.38 123 GLU A O 1
ATOM 1010 N N . ILE A 1 124 ? 0.917 -9.566 10.585 1.00 96.62 124 ILE A N 1
ATOM 1011 C CA . ILE A 1 124 ? 0.043 -9.437 9.406 1.00 96.62 124 ILE A CA 1
ATOM 1012 C C . ILE A 1 124 ? 0.662 -10.040 8.139 1.00 96.62 124 ILE A C 1
ATOM 1014 O O . ILE A 1 124 ? 0.132 -9.848 7.045 1.00 96.62 124 ILE A O 1
ATOM 1018 N N . ARG A 1 125 ? 1.771 -10.784 8.258 1.00 96.44 125 ARG A N 1
ATOM 1019 C CA . ARG A 1 125 ? 2.492 -11.356 7.108 1.00 96.44 125 ARG A CA 1
ATOM 1020 C C . ARG A 1 125 ? 1.614 -12.288 6.265 1.00 96.44 125 ARG A C 1
ATOM 1022 O O . ARG A 1 125 ? 1.686 -12.247 5.043 1.00 96.44 125 ARG A O 1
ATOM 1029 N N . SER A 1 126 ? 0.741 -13.081 6.886 1.00 96.50 126 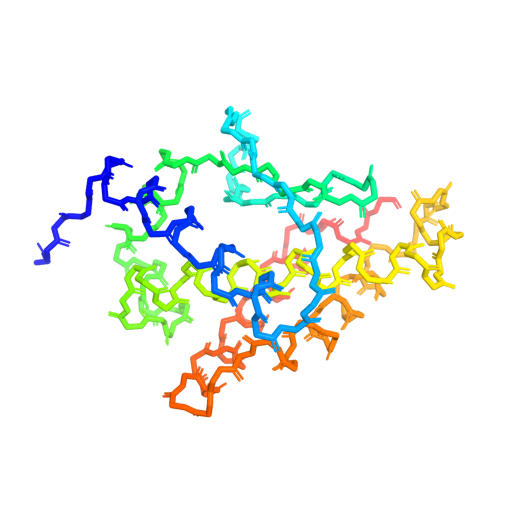SER A N 1
ATOM 1030 C CA . SER A 1 126 ? -0.196 -13.940 6.144 1.00 96.50 126 SER A CA 1
ATOM 1031 C C . SER A 1 126 ? -1.246 -13.142 5.363 1.00 96.50 126 SER A C 1
ATOM 1033 O O . SER A 1 126 ? -1.592 -13.523 4.244 1.00 96.50 126 SER A O 1
ATOM 1035 N N . GLU A 1 127 ? -1.731 -12.027 5.920 1.00 96.94 127 GLU A N 1
ATOM 1036 C CA . GLU A 1 127 ? -2.655 -11.122 5.228 1.00 96.94 127 GLU A CA 1
ATOM 1037 C C . GLU A 1 127 ? -1.956 -10.444 4.046 1.00 96.94 127 GLU A 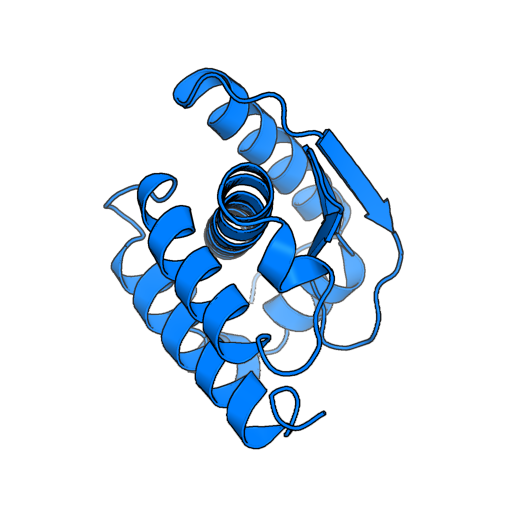C 1
ATOM 1039 O O . GLU A 1 127 ? -2.544 -10.329 2.976 1.00 96.94 127 GLU A O 1
ATOM 1044 N N . TYR A 1 128 ? -0.687 -10.051 4.208 1.00 97.62 128 TYR A N 1
ATOM 1045 C CA . TYR A 1 128 ? 0.125 -9.489 3.129 1.00 97.62 128 TYR A CA 1
ATOM 1046 C C . TYR A 1 128 ? 0.276 -10.456 1.953 1.00 97.62 128 TYR A C 1
ATOM 1048 O O . TYR A 1 128 ? 0.005 -10.083 0.815 1.00 97.62 128 TYR A O 1
ATOM 1056 N N . GLU A 1 129 ? 0.652 -11.706 2.230 1.00 96.81 129 GLU A N 1
ATOM 1057 C CA . GLU A 1 129 ? 0.822 -12.735 1.201 1.00 96.81 129 GLU A CA 1
ATOM 1058 C C . GLU A 1 129 ? -0.499 -13.052 0.488 1.00 96.81 129 GLU A C 1
ATOM 1060 O O . GLU A 1 129 ? -0.554 -13.068 -0.740 1.00 96.81 129 GLU A O 1
ATOM 1065 N N . THR A 1 130 ? -1.589 -13.202 1.246 1.00 96.00 130 THR A N 1
ATOM 1066 C CA . THR A 1 130 ? -2.923 -13.447 0.674 1.00 96.00 130 THR A CA 1
ATOM 1067 C C . THR A 1 130 ? -3.376 -12.277 -0.202 1.00 96.00 130 THR A C 1
ATOM 1069 O O . THR A 1 130 ? -3.884 -12.475 -1.308 1.00 96.00 130 THR A O 1
ATOM 1072 N N . PHE A 1 131 ? -3.160 -11.045 0.265 1.00 96.12 131 PHE A N 1
ATOM 1073 C CA . PHE A 1 131 ? -3.534 -9.846 -0.473 1.00 96.12 131 PHE A CA 1
A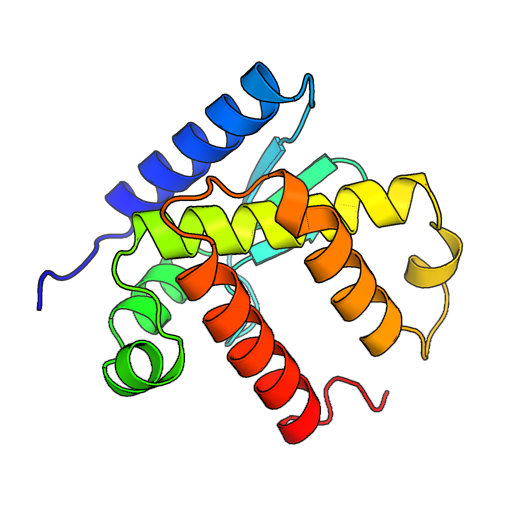TOM 1074 C C . PHE A 1 131 ? -2.695 -9.651 -1.741 1.00 96.12 131 PHE A C 1
ATOM 1076 O O . PHE A 1 131 ? -3.238 -9.271 -2.780 1.00 96.12 131 PHE A O 1
ATOM 1083 N N . LYS A 1 132 ? -1.390 -9.940 -1.677 1.00 96.25 132 LYS A N 1
ATOM 1084 C CA . LYS A 1 132 ? -0.484 -9.936 -2.831 1.00 96.25 132 LYS A CA 1
ATOM 1085 C C . LYS A 1 132 ? -0.998 -10.864 -3.925 1.00 96.25 132 LYS A C 1
ATOM 1087 O O . LYS A 1 132 ? -1.150 -10.427 -5.065 1.00 96.25 132 LYS A O 1
ATOM 1092 N N . ASP A 1 133 ? -1.299 -12.114 -3.582 1.00 95.06 133 ASP A N 1
ATOM 1093 C CA . ASP A 1 133 ? -1.768 -13.107 -4.551 1.00 95.06 133 ASP A CA 1
ATOM 1094 C C . ASP A 1 133 ? -3.105 -12.680 -5.172 1.00 95.06 133 ASP A C 1
ATOM 1096 O O . ASP A 1 133 ? -3.260 -12.678 -6.396 1.00 95.06 133 ASP A O 1
ATOM 1100 N N . PHE A 1 134 ? -4.037 -12.201 -4.341 1.00 92.81 134 PHE A N 1
ATOM 1101 C CA . PHE A 1 134 ? -5.303 -11.630 -4.799 1.00 92.81 134 PHE A CA 1
ATOM 1102 C C . PHE A 1 134 ? -5.101 -10.456 -5.778 1.00 92.81 134 PHE A C 1
ATOM 1104 O O . PHE A 1 134 ? -5.766 -10.391 -6.821 1.00 92.81 134 PHE A O 1
ATOM 1111 N N . SER A 1 135 ? -4.185 -9.538 -5.456 1.00 92.19 135 SER A N 1
ATOM 1112 C CA . SER A 1 135 ? -3.876 -8.358 -6.267 1.00 92.19 135 SER A CA 1
ATOM 1113 C C . SER A 1 135 ? -3.261 -8.742 -7.615 1.00 92.19 135 SER A C 1
ATOM 1115 O O . SER A 1 135 ? -3.777 -8.351 -8.666 1.00 92.19 135 SER A O 1
ATOM 1117 N N . LEU A 1 136 ? -2.221 -9.582 -7.618 1.00 91.88 136 LEU A N 1
ATOM 1118 C CA . LEU A 1 136 ? -1.545 -10.037 -8.839 1.00 91.88 136 LEU A CA 1
ATOM 1119 C C . LEU A 1 136 ? -2.496 -10.796 -9.770 1.00 91.88 136 LEU A C 1
ATOM 1121 O O . LEU A 1 136 ? -2.505 -10.567 -10.984 1.00 91.88 136 LEU A O 1
ATOM 1125 N N . ASP A 1 137 ? -3.358 -11.646 -9.217 1.00 90.94 137 ASP A N 1
ATOM 1126 C CA . ASP A 1 137 ? -4.381 -12.337 -9.995 1.00 90.94 137 ASP A CA 1
ATOM 1127 C C . ASP A 1 137 ? -5.411 -11.370 -10.596 1.00 90.94 137 ASP A C 1
ATOM 1129 O O . ASP A 1 137 ? -5.882 -11.569 -11.722 1.00 90.94 137 ASP A O 1
ATOM 1133 N N . SER A 1 138 ? -5.752 -10.295 -9.880 1.00 86.00 138 SER A N 1
ATOM 1134 C CA . SER A 1 138 ? -6.612 -9.227 -10.397 1.00 86.00 138 SER A CA 1
ATOM 1135 C C . SER A 1 138 ? -5.977 -8.507 -11.592 1.00 86.00 138 SER A C 1
ATOM 1137 O O . SER A 1 138 ? -6.641 -8.324 -12.622 1.00 86.00 138 SER A O 1
ATOM 1139 N N . TYR A 1 139 ? -4.687 -8.166 -11.507 1.00 83.62 139 TYR A N 1
ATOM 1140 C CA . TYR A 1 139 ? -3.943 -7.557 -12.613 1.00 83.62 139 TYR A CA 1
ATOM 1141 C C . TYR A 1 139 ? -3.889 -8.468 -13.850 1.00 83.62 139 TYR A C 1
ATOM 1143 O O . TYR A 1 139 ? -4.177 -8.010 -14.963 1.00 83.62 139 TYR A O 1
ATOM 1151 N N . ARG A 1 140 ? -3.622 -9.770 -13.661 1.00 84.50 140 ARG A N 1
ATOM 1152 C CA . ARG A 1 140 ? -3.592 -10.773 -14.744 1.00 84.50 140 ARG A CA 1
ATOM 1153 C C . ARG A 1 140 ? -4.940 -10.918 -15.443 1.00 84.50 140 ARG A C 1
ATOM 1155 O O . ARG A 1 140 ? -4.996 -10.889 -16.671 1.00 84.50 140 ARG A O 1
ATOM 1162 N N . ARG A 1 141 ? -6.036 -11.035 -14.682 1.00 81.38 141 ARG A N 1
ATOM 1163 C CA . ARG A 1 141 ? -7.397 -11.159 -15.246 1.00 81.38 141 ARG A CA 1
ATOM 1164 C C . ARG A 1 141 ? -7.844 -9.908 -15.993 1.00 81.38 141 ARG A C 1
ATOM 1166 O O . ARG A 1 141 ? -8.582 -10.010 -16.968 1.00 81.38 141 ARG A O 1
ATOM 1173 N N . SER A 1 142 ? -7.397 -8.740 -15.546 1.00 70.44 142 SER A N 1
ATOM 1174 C CA . SER A 1 142 ? -7.795 -7.453 -16.121 1.00 70.44 142 SER A CA 1
ATOM 1175 C C . SER A 1 142 ? -6.995 -7.073 -17.376 1.00 70.44 142 SER A C 1
ATOM 1177 O O . SER A 1 142 ? -7.165 -5.965 -17.874 1.00 70.44 142 SER A O 1
ATOM 1179 N N . ASN A 1 143 ? -6.110 -7.953 -17.875 1.00 64.81 143 ASN A N 1
ATOM 1180 C CA . ASN A 1 143 ? -5.119 -7.660 -18.924 1.00 64.81 143 ASN A CA 1
ATOM 1181 C C . ASN A 1 143 ? -4.277 -6.400 -18.635 1.00 64.81 143 ASN A C 1
ATOM 1183 O O . ASN A 1 143 ? -3.695 -5.832 -19.552 1.00 64.81 143 ASN A O 1
ATOM 1187 N N . LYS A 1 144 ? -4.168 -5.969 -17.371 1.00 59.56 144 LYS A N 1
ATOM 1188 C CA . LYS A 1 144 ? -3.405 -4.765 -17.011 1.00 59.56 144 LYS A CA 1
ATOM 1189 C C . LYS A 1 144 ? -1.898 -4.933 -17.262 1.00 59.56 144 LYS A C 1
ATOM 1191 O O . LYS A 1 144 ? -1.219 -3.937 -17.453 1.00 59.56 144 LYS A O 1
ATOM 1196 N N . PHE A 1 145 ? -1.410 -6.176 -17.334 1.00 60.22 145 PHE A N 1
ATOM 1197 C CA . PHE A 1 145 ? -0.034 -6.523 -17.723 1.00 60.22 145 PHE A CA 1
ATOM 1198 C C . PHE A 1 145 ? 0.198 -6.646 -19.236 1.00 60.22 145 PHE A C 1
ATOM 1200 O O . PHE A 1 145 ? 1.318 -6.899 -19.661 1.00 60.22 145 PHE A O 1
ATOM 1207 N N . LYS A 1 146 ? -0.847 -6.523 -20.062 1.00 46.94 146 LYS A N 1
ATOM 1208 C CA . LYS A 1 146 ? -0.733 -6.568 -21.523 1.00 46.94 146 LYS A CA 1
ATOM 1209 C C . LYS A 1 146 ? -0.989 -5.170 -22.079 1.00 46.94 146 LYS A C 1
ATOM 1211 O O . LYS A 1 146 ? -2.115 -4.881 -22.484 1.00 46.94 146 LYS A O 1
ATOM 1216 N N . GLN A 1 147 ? 0.029 -4.313 -22.080 1.00 45.16 147 GLN A N 1
ATOM 1217 C CA . GLN A 1 147 ? 0.030 -3.055 -22.835 1.00 45.16 147 GLN A CA 1
ATOM 1218 C C . GLN A 1 147 ? 1.263 -2.956 -23.726 1.00 45.16 147 GLN A C 1
ATOM 1220 O O . GLN A 1 147 ? 2.359 -3.329 -23.263 1.00 45.16 147 GLN A O 1
#

Foldseek 3Di:
DPQDDLVVLVVLLVVLVVVLCVVVVADAAEAEDDDDQPDAWAADPQHYIYGHSVNLRVQCPDPVNCVQLLADDSSLVSQLNVLLSVQLNVCCVVPVVLVVDPLCVLVSSVSSLVRSLVSDDPVCSVSNVSNSVSVSVVCVVVCVSPD

Sequence (147 aa):
MKTTHVGEIRKLVRRQVGTINTKFELNLAVKEEKLEKGFQMVADAPETIIYDPNEIKDVFNNPRFFDQAGVSTIANLIKILIAHETGHLIDYKRNSFLFYNKGHEEQMELNAWKLGEQYIDDEIRSEYETFKDFSLDSYRRSNKFKQ

pLDDT: mean 91.45, std 10.12, range [45.16, 98.56]